Protein AF-A0A2M7GSV6-F1 (afdb_monomer)

Structure (mmCIF, N/CA/C/O backbone):
data_AF-A0A2M7GSV6-F1
#
_entry.id   AF-A0A2M7GSV6-F1
#
loop_
_atom_site.group_PDB
_atom_site.id
_atom_site.type_symbol
_atom_site.label_atom_id
_atom_site.label_alt_id
_atom_site.label_comp_id
_atom_site.label_asym_id
_atom_site.label_entity_id
_atom_site.label_seq_id
_atom_site.pdbx_PDB_ins_code
_atom_site.Cartn_x
_atom_site.Cartn_y
_atom_site.Cartn_z
_atom_site.occupancy
_atom_site.B_iso_or_equiv
_atom_site.auth_seq_id
_atom_site.auth_comp_id
_atom_site.auth_asym_id
_atom_site.auth_atom_id
_atom_site.pdbx_PDB_model_num
ATOM 1 N N . MET A 1 1 ? 11.825 11.934 -13.583 1.00 41.88 1 MET A N 1
ATOM 2 C CA . MET A 1 1 ? 12.614 11.414 -12.437 1.00 41.88 1 MET A CA 1
ATOM 3 C C . MET A 1 1 ? 11.785 11.241 -11.160 1.00 41.88 1 MET A C 1
ATOM 5 O O . MET A 1 1 ? 12.210 10.484 -10.303 1.00 41.88 1 MET A O 1
ATOM 9 N N . THR A 1 2 ? 10.620 11.885 -11.018 1.00 58.03 2 THR A N 1
ATOM 10 C CA . THR A 1 2 ? 9.694 11.732 -9.875 1.00 58.03 2 THR A CA 1
ATOM 11 C C . THR A 1 2 ? 8.857 10.446 -9.895 1.00 58.03 2 THR A C 1
ATOM 13 O O . THR A 1 2 ? 8.410 10.021 -8.835 1.00 58.03 2 THR A O 1
ATOM 16 N N . ASP A 1 3 ? 8.678 9.835 -11.071 1.00 68.56 3 ASP A N 1
ATOM 17 C CA . ASP A 1 3 ? 7.811 8.663 -11.276 1.00 68.56 3 ASP A CA 1
ATOM 18 C C . ASP A 1 3 ? 8.356 7.401 -10.601 1.00 68.56 3 ASP A C 1
ATOM 20 O O . ASP A 1 3 ? 7.710 6.863 -9.714 1.00 68.56 3 ASP A O 1
ATOM 24 N N . ILE A 1 4 ? 9.622 7.052 -10.851 1.00 79.00 4 ILE A N 1
ATOM 25 C CA . ILE A 1 4 ? 10.256 5.842 -10.295 1.00 79.00 4 ILE A CA 1
ATOM 26 C C . ILE A 1 4 ? 10.179 5.800 -8.757 1.00 79.00 4 ILE A C 1
ATOM 28 O O . ILE A 1 4 ? 9.880 4.774 -8.163 1.00 79.00 4 ILE A O 1
ATOM 32 N N . MET A 1 5 ? 10.401 6.926 -8.064 1.00 87.69 5 MET A N 1
ATOM 33 C CA . MET A 1 5 ? 10.282 6.961 -6.595 1.00 87.69 5 MET A CA 1
ATOM 34 C C . MET A 1 5 ? 8.837 6.814 -6.097 1.00 87.69 5 MET A C 1
ATOM 36 O O . MET A 1 5 ? 8.617 6.376 -4.966 1.00 87.69 5 MET A O 1
ATOM 40 N N . LEU A 1 6 ? 7.856 7.236 -6.894 1.00 91.88 6 LEU A N 1
ATOM 41 C CA . LEU A 1 6 ? 6.433 7.101 -6.594 1.00 91.88 6 LEU A CA 1
ATOM 42 C C . LEU A 1 6 ? 5.965 5.659 -6.826 1.00 91.88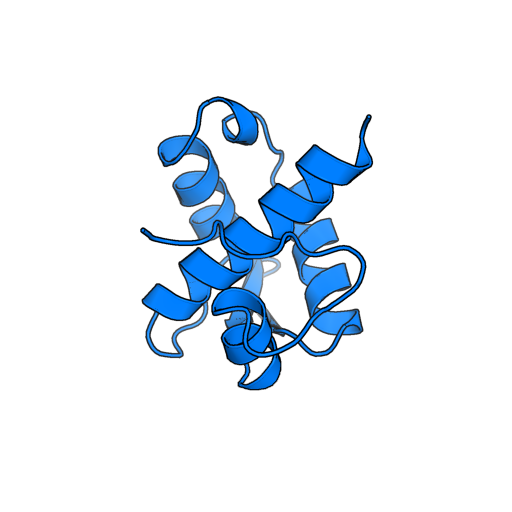 6 LEU A C 1
ATOM 44 O O . LEU A 1 6 ? 5.348 5.077 -5.932 1.00 91.88 6 LEU A O 1
ATOM 48 N N . GLU A 1 7 ? 6.303 5.092 -7.981 1.00 94.25 7 GLU A N 1
ATOM 49 C CA . GLU A 1 7 ? 6.028 3.706 -8.371 1.00 94.25 7 GLU A CA 1
ATOM 50 C C . GLU A 1 7 ? 6.634 2.722 -7.367 1.00 94.25 7 GLU A C 1
ATOM 52 O O . GLU A 1 7 ? 5.923 1.878 -6.809 1.00 94.25 7 GLU A O 1
ATOM 57 N N . ASN A 1 8 ? 7.906 2.932 -7.011 1.00 93.38 8 ASN A N 1
ATOM 58 C CA . ASN A 1 8 ? 8.601 2.147 -5.998 1.00 93.38 8 ASN A CA 1
ATOM 59 C C . ASN A 1 8 ? 7.919 2.201 -4.634 1.00 93.38 8 ASN A C 1
ATOM 61 O O . ASN A 1 8 ? 7.807 1.194 -3.930 1.00 93.38 8 ASN A O 1
ATOM 65 N N . ARG A 1 9 ? 7.454 3.387 -4.231 1.00 94.88 9 ARG A N 1
ATOM 66 C CA . ARG A 1 9 ? 6.799 3.559 -2.935 1.00 94.88 9 ARG A CA 1
ATOM 67 C C . ARG A 1 9 ? 5.464 2.831 -2.888 1.00 94.88 9 ARG A C 1
ATOM 69 O O . ARG A 1 9 ? 5.181 2.163 -1.898 1.00 94.88 9 ARG A O 1
ATOM 76 N N . ARG A 1 10 ? 4.668 2.925 -3.952 1.00 96.56 10 ARG A N 1
ATOM 77 C CA . ARG A 1 10 ? 3.393 2.206 -4.083 1.00 96.56 10 ARG A CA 1
ATOM 78 C C . ARG A 1 10 ? 3.602 0.697 -4.061 1.00 96.56 10 ARG A C 1
ATOM 80 O O . ARG A 1 10 ? 2.934 0.020 -3.284 1.00 96.56 10 ARG A O 1
ATOM 87 N N . TRP A 1 11 ? 4.580 0.189 -4.808 1.00 96.06 11 TRP A N 1
ATOM 88 C CA . TRP A 1 11 ? 4.957 -1.225 -4.753 1.00 96.06 11 TRP A CA 1
ATOM 89 C C . TRP A 1 11 ? 5.402 -1.652 -3.346 1.00 96.06 11 TRP A C 1
ATOM 91 O O . TRP A 1 11 ? 4.931 -2.659 -2.818 1.00 96.06 11 TRP A O 1
ATOM 101 N N . THR A 1 12 ? 6.224 -0.837 -2.677 1.00 94.94 12 THR A N 1
ATOM 102 C CA . THR A 1 12 ? 6.673 -1.100 -1.298 1.00 94.94 12 THR A CA 1
ATOM 103 C C . THR A 1 12 ? 5.497 -1.163 -0.315 1.00 94.94 12 THR A C 1
ATOM 105 O O . THR A 1 12 ? 5.479 -2.025 0.565 1.00 94.94 12 THR A O 1
ATOM 108 N N . ILE A 1 13 ? 4.492 -0.291 -0.466 1.00 96.31 13 ILE A N 1
ATOM 109 C CA . ILE A 1 13 ? 3.258 -0.333 0.338 1.00 96.31 13 ILE A CA 1
ATOM 110 C C . ILE A 1 13 ? 2.511 -1.652 0.105 1.00 96.31 13 ILE A C 1
ATOM 112 O O . ILE A 1 13 ? 2.125 -2.305 1.073 1.00 96.31 13 ILE A O 1
ATOM 116 N N . LEU A 1 14 ? 2.339 -2.078 -1.150 1.00 96.88 14 LEU A N 1
ATOM 117 C CA . LEU A 1 14 ? 1.655 -3.337 -1.466 1.00 96.88 14 LEU A CA 1
ATOM 118 C C . LEU A 1 14 ? 2.402 -4.553 -0.899 1.00 96.88 14 LEU A C 1
ATOM 120 O O . LEU A 1 14 ? 1.776 -5.431 -0.310 1.00 96.88 14 LEU A O 1
ATOM 124 N N . ARG A 1 15 ? 3.739 -4.577 -0.989 1.00 95.25 15 ARG A N 1
ATOM 125 C CA . ARG A 1 15 ? 4.585 -5.622 -0.382 1.00 95.25 15 ARG A CA 1
ATOM 126 C C . ARG A 1 15 ? 4.449 -5.668 1.139 1.00 95.25 15 ARG A C 1
ATOM 128 O O . ARG A 1 15 ? 4.343 -6.754 1.705 1.00 95.25 15 ARG A O 1
ATOM 135 N N . LEU A 1 16 ? 4.422 -4.508 1.797 1.00 95.06 16 LEU A N 1
ATOM 136 C CA . LEU A 1 16 ? 4.195 -4.424 3.240 1.00 95.06 16 LEU A CA 1
ATOM 137 C C . LEU A 1 16 ? 2.833 -5.019 3.621 1.00 95.06 16 LEU A C 1
ATOM 139 O O . LEU A 1 16 ? 2.759 -5.837 4.536 1.00 95.06 16 LEU A O 1
ATOM 143 N N . LEU A 1 17 ? 1.770 -4.632 2.912 1.00 96.44 17 LEU A N 1
ATOM 144 C CA . LEU A 1 17 ? 0.419 -5.129 3.176 1.00 96.44 17 LEU A CA 1
ATOM 145 C C . LEU A 1 17 ? 0.263 -6.619 2.820 1.00 96.44 17 LEU A C 1
ATOM 147 O O . LEU A 1 17 ? -0.506 -7.321 3.472 1.00 96.44 17 LEU A O 1
ATOM 151 N N . ALA A 1 18 ? 1.019 -7.137 1.847 1.00 95.19 18 ALA A N 1
ATOM 152 C CA . ALA A 1 18 ? 1.035 -8.566 1.521 1.00 95.19 18 ALA A CA 1
ATOM 153 C C . ALA A 1 18 ? 1.578 -9.400 2.690 1.00 95.19 18 ALA A C 1
ATOM 155 O O . ALA A 1 18 ? 1.026 -10.449 3.017 1.00 95.19 18 ALA A O 1
ATOM 156 N N . GLY A 1 19 ? 2.601 -8.887 3.381 1.00 92.88 19 GLY A N 1
ATOM 157 C CA . GLY A 1 19 ? 3.120 -9.485 4.612 1.00 92.88 19 GLY A CA 1
ATOM 158 C C . GLY A 1 19 ? 2.167 -9.397 5.811 1.00 92.88 19 GLY A C 1
ATOM 159 O O . GLY A 1 19 ? 2.379 -10.096 6.798 1.00 92.88 19 GLY A O 1
ATOM 160 N N . ALA A 1 20 ? 1.111 -8.577 5.740 1.00 90.25 20 ALA A N 1
ATOM 161 C CA . ALA A 1 20 ? 0.135 -8.407 6.817 1.00 90.25 20 ALA A CA 1
ATOM 162 C C . ALA A 1 20 ? -0.947 -9.503 6.850 1.00 90.25 20 ALA A C 1
ATOM 164 O O . ALA A 1 20 ? -1.805 -9.471 7.726 1.00 90.25 20 ALA A O 1
ATOM 165 N N . GLY A 1 21 ? -0.953 -10.460 5.913 1.00 85.62 21 GLY A N 1
ATOM 166 C CA . GLY A 1 21 ? -1.852 -11.623 5.969 1.00 85.62 21 GLY A CA 1
ATOM 167 C C . GLY A 1 21 ? -3.348 -11.279 5.926 1.00 85.62 21 GLY A C 1
ATOM 168 O O . GLY A 1 21 ? -4.160 -11.988 6.511 1.00 85.62 21 GLY A O 1
ATOM 169 N N . GLY A 1 22 ? -3.717 -10.176 5.268 1.00 87.19 22 GLY A N 1
ATOM 170 C CA . GLY A 1 22 ? -5.104 -9.704 5.177 1.00 87.19 22 GLY A CA 1
ATOM 171 C C . GLY A 1 22 ? -5.546 -8.772 6.310 1.00 87.19 22 GLY A C 1
ATOM 172 O O . GLY A 1 22 ? -6.701 -8.341 6.312 1.00 87.19 22 GLY A O 1
ATOM 173 N N . HIS A 1 23 ? -4.654 -8.427 7.242 1.00 91.69 23 HIS A N 1
ATOM 174 C CA . HIS A 1 23 ? -4.892 -7.356 8.207 1.00 91.69 23 HIS A CA 1
ATOM 175 C C . HIS A 1 23 ? -4.738 -5.971 7.563 1.00 91.69 23 HIS A C 1
ATOM 177 O O . HIS A 1 23 ? -3.950 -5.772 6.638 1.00 91.69 23 HIS A O 1
ATOM 183 N N . GLU A 1 24 ? -5.501 -5.008 8.072 1.00 94.00 24 GLU A N 1
ATOM 184 C CA . GLU A 1 24 ? -5.395 -3.604 7.688 1.00 94.00 24 GLU A CA 1
ATOM 185 C C . GLU A 1 24 ? -4.267 -2.908 8.455 1.00 94.00 24 GLU A C 1
ATOM 187 O O . GLU A 1 24 ? -4.096 -3.129 9.656 1.00 94.00 24 GLU A O 1
ATOM 192 N N . PHE A 1 25 ? -3.520 -2.032 7.784 1.00 97.50 25 PHE A N 1
ATOM 193 C CA . PHE A 1 25 ? -2.565 -1.137 8.439 1.00 97.50 25 PHE A CA 1
ATOM 194 C C . PHE A 1 25 ? -3.004 0.314 8.302 1.00 97.50 25 PHE A C 1
ATOM 196 O O . PHE A 1 25 ? -3.455 0.746 7.242 1.00 97.50 25 PHE A O 1
ATOM 203 N N . SER A 1 26 ? -2.805 1.090 9.368 1.00 97.38 26 SER A N 1
ATOM 204 C CA . SER A 1 26 ? -2.994 2.536 9.317 1.00 97.38 26 SER A CA 1
ATOM 205 C C . SER A 1 26 ? -1.895 3.217 8.503 1.00 97.38 26 SER A C 1
ATOM 207 O O . SER A 1 26 ? -0.749 2.755 8.444 1.00 97.38 26 SER A O 1
ATOM 209 N N . ALA A 1 27 ? -2.209 4.376 7.929 1.00 97.25 27 ALA A N 1
ATOM 210 C CA . ALA A 1 27 ? -1.261 5.185 7.175 1.00 97.25 27 ALA A CA 1
ATOM 211 C C . ALA A 1 27 ? -0.016 5.545 8.010 1.00 97.25 27 ALA A C 1
ATOM 213 O O . ALA A 1 27 ? 1.094 5.565 7.473 1.00 97.25 27 ALA A O 1
ATOM 214 N N . ARG A 1 28 ? -0.160 5.764 9.327 1.00 96.12 28 ARG A N 1
ATOM 215 C CA . ARG A 1 28 ? 0.986 5.973 10.237 1.00 96.12 28 ARG A CA 1
ATOM 216 C C . ARG A 1 28 ? 1.880 4.744 10.382 1.00 96.12 28 ARG A C 1
ATOM 218 O O . ARG A 1 28 ? 3.103 4.888 10.374 1.00 96.12 28 ARG A O 1
ATOM 225 N N . ILE A 1 29 ? 1.295 3.552 10.524 1.00 95.50 29 ILE A N 1
ATOM 226 C CA . ILE A 1 29 ? 2.060 2.297 10.598 1.00 95.50 29 ILE A CA 1
ATOM 227 C C . ILE A 1 29 ? 2.831 2.108 9.290 1.00 95.50 29 ILE A C 1
ATOM 229 O O . ILE A 1 29 ? 4.047 1.916 9.320 1.00 95.50 29 ILE A O 1
ATOM 233 N N . ILE A 1 30 ? 2.158 2.279 8.151 1.00 96.31 30 ILE A N 1
ATOM 234 C CA . ILE A 1 30 ? 2.773 2.201 6.821 1.00 96.31 30 ILE A CA 1
ATOM 235 C C . ILE A 1 30 ? 3.940 3.191 6.700 1.00 96.31 30 ILE A C 1
ATOM 237 O O . ILE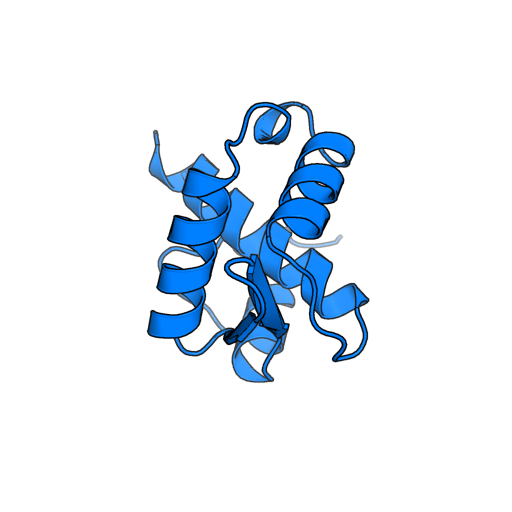 A 1 30 ? 5.048 2.781 6.361 1.00 96.31 30 ILE A O 1
ATOM 241 N N . GLN A 1 31 ? 3.741 4.466 7.055 1.00 96.12 31 GLN A N 1
ATOM 242 C CA . GLN A 1 31 ? 4.797 5.488 7.027 1.00 96.12 31 GLN A CA 1
ATOM 243 C C . GLN A 1 31 ? 6.027 5.071 7.849 1.00 96.12 31 GLN A C 1
ATOM 245 O O . GLN A 1 31 ? 7.161 5.182 7.377 1.00 96.12 31 GLN A O 1
ATOM 250 N N . LYS A 1 32 ? 5.807 4.568 9.071 1.00 94.12 32 LYS A N 1
ATOM 251 C CA . LYS A 1 32 ? 6.880 4.121 9.967 1.00 94.12 32 LYS A CA 1
ATOM 252 C C . LYS A 1 32 ? 7.656 2.942 9.374 1.00 94.12 32 LYS A C 1
ATOM 254 O O . LYS A 1 32 ? 8.885 2.957 9.413 1.00 94.12 32 LYS A O 1
ATOM 259 N N . HIS A 1 33 ? 6.964 1.948 8.818 1.00 93.06 33 HIS A N 1
ATOM 260 C CA . HIS A 1 33 ? 7.608 0.798 8.179 1.00 93.06 33 HIS A CA 1
ATOM 261 C C . HIS A 1 33 ? 8.408 1.212 6.942 1.00 93.06 33 HIS A C 1
ATOM 263 O O . HIS A 1 33 ? 9.575 0.843 6.826 1.00 93.06 33 HIS A O 1
ATOM 269 N N . LEU A 1 34 ? 7.829 2.033 6.063 1.00 91.19 34 LEU A N 1
ATOM 270 C CA . LEU A 1 34 ? 8.521 2.539 4.877 1.00 91.19 34 LEU A CA 1
ATOM 271 C C . LEU A 1 34 ? 9.807 3.287 5.247 1.00 91.19 34 LEU A C 1
ATOM 273 O O . LEU A 1 34 ? 10.852 3.051 4.640 1.00 91.19 34 LEU A O 1
ATOM 277 N N . GLY A 1 35 ? 9.753 4.139 6.273 1.00 88.94 35 GLY A N 1
ATOM 278 C CA . GLY A 1 35 ? 10.927 4.879 6.723 1.00 88.94 35 GLY A CA 1
ATOM 279 C C . GLY A 1 35 ? 12.019 4.013 7.357 1.00 88.94 35 GLY A C 1
ATOM 280 O O . GLY A 1 35 ? 13.188 4.395 7.317 1.00 88.94 35 GLY A O 1
ATOM 281 N N . ALA A 1 36 ? 11.661 2.848 7.904 1.00 88.38 36 ALA A N 1
ATOM 282 C CA . ALA A 1 36 ? 12.612 1.883 8.454 1.00 88.38 36 ALA A CA 1
ATOM 283 C C . ALA A 1 36 ? 13.255 0.989 7.378 1.00 88.38 36 ALA A C 1
ATOM 285 O O . ALA A 1 36 ? 14.403 0.581 7.539 1.00 88.38 36 ALA A O 1
ATOM 286 N N . LEU A 1 37 ? 12.536 0.693 6.289 1.00 81.62 37 LEU A N 1
ATOM 287 C CA . LEU A 1 37 ? 13.001 -0.207 5.227 1.00 81.62 37 LEU A CA 1
ATOM 288 C C . LEU A 1 37 ? 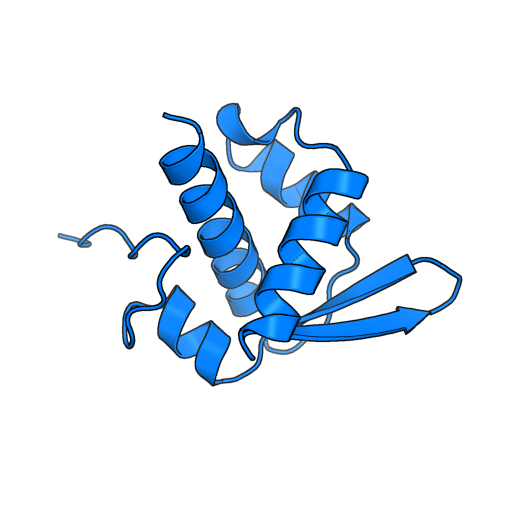14.104 0.411 4.360 1.00 81.62 37 LEU A C 1
ATOM 290 O O . LEU A 1 37 ? 15.054 -0.275 3.990 1.00 81.62 37 LEU A O 1
ATOM 294 N N . ASN A 1 38 ? 13.988 1.694 4.005 1.00 72.06 38 ASN A N 1
ATOM 295 C CA . ASN A 1 38 ? 14.956 2.345 3.125 1.00 72.06 38 ASN A CA 1
ATOM 296 C C . ASN A 1 38 ? 15.063 3.849 3.416 1.00 72.06 38 ASN A C 1
ATOM 298 O O . ASN A 1 38 ? 14.057 4.547 3.5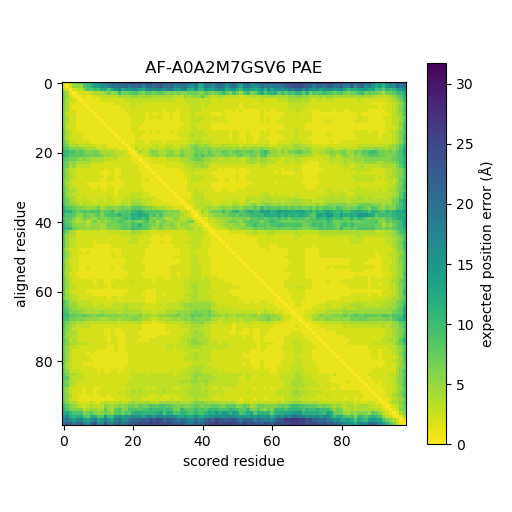57 1.00 72.06 38 ASN A O 1
ATOM 302 N N . ARG A 1 39 ? 16.295 4.381 3.402 1.00 76.06 39 ARG A N 1
ATOM 303 C CA . ARG A 1 39 ? 16.570 5.826 3.496 1.00 76.06 39 ARG A CA 1
ATOM 304 C C . ARG A 1 39 ? 15.829 6.644 2.435 1.00 76.06 39 ARG A C 1
ATOM 306 O O . ARG A 1 39 ? 15.498 7.795 2.709 1.00 76.06 39 ARG A O 1
ATOM 313 N N . ALA A 1 40 ? 15.548 6.063 1.267 1.00 76.38 40 ALA A N 1
ATOM 314 C CA . ALA A 1 40 ? 14.770 6.708 0.209 1.00 76.38 40 ALA A CA 1
ATOM 315 C C . ALA A 1 40 ? 13.347 7.095 0.662 1.00 76.38 40 ALA A C 1
ATOM 317 O O . ALA A 1 40 ? 12.854 8.154 0.282 1.00 76.38 40 ALA A O 1
ATOM 318 N N . HIS A 1 41 ? 12.723 6.292 1.534 1.00 81.88 41 HIS A N 1
ATOM 319 C CA . HIS A 1 41 ? 11.361 6.526 2.031 1.00 81.88 41 HIS A CA 1
ATOM 320 C C . HIS A 1 41 ? 11.318 7.147 3.439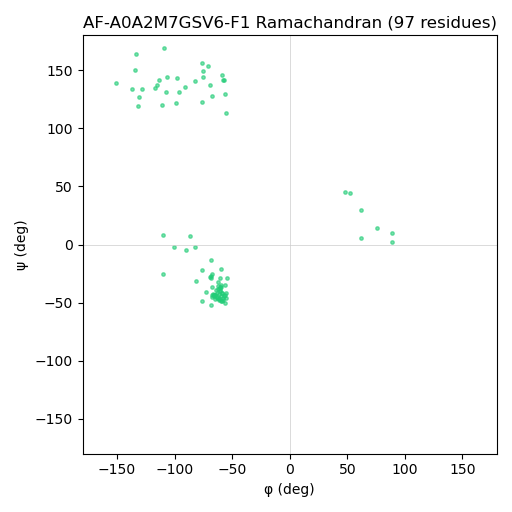 1.00 81.88 41 HIS A C 1
ATOM 322 O O . HIS A 1 41 ? 10.247 7.500 3.927 1.00 81.88 41 HIS A O 1
ATOM 328 N N . ALA A 1 42 ? 12.475 7.365 4.078 1.00 79.44 42 ALA A N 1
ATOM 329 C CA . ALA A 1 42 ? 12.589 7.888 5.447 1.00 79.44 42 ALA A CA 1
ATOM 330 C C . ALA A 1 42 ? 11.959 9.273 5.673 1.00 79.44 42 ALA A C 1
ATOM 332 O O . ALA A 1 42 ? 11.661 9.634 6.809 1.00 79.44 42 ALA A O 1
ATOM 333 N N . LYS A 1 43 ? 11.766 10.061 4.609 1.00 86.56 43 LYS A N 1
ATOM 334 C CA . LYS A 1 43 ? 11.212 11.425 4.678 1.00 86.56 43 LYS A CA 1
ATOM 335 C C . LYS A 1 43 ? 9.803 11.551 4.096 1.00 86.56 43 LYS A C 1
ATOM 337 O O . LYS A 1 43 ? 9.316 12.669 3.934 1.00 86.56 43 LYS A O 1
ATOM 342 N N . VAL A 1 44 ? 9.148 10.443 3.751 1.00 91.31 44 VAL A N 1
ATOM 343 C CA . VAL A 1 44 ? 7.796 10.489 3.181 1.00 91.31 44 VAL A CA 1
ATOM 344 C C . VAL A 1 44 ? 6.817 10.974 4.250 1.00 91.31 44 VAL A C 1
ATOM 346 O O . VAL A 1 44 ? 6.784 10.442 5.359 1.00 91.31 44 VAL A O 1
ATOM 349 N N . SER A 1 45 ? 6.022 11.998 3.934 1.00 94.88 45 SER A N 1
ATOM 350 C CA . SER A 1 45 ? 5.021 12.541 4.856 1.00 94.88 45 SER A CA 1
ATOM 351 C C . SER A 1 45 ? 3.783 11.645 4.944 1.00 94.88 45 SER A C 1
ATOM 353 O O . SER A 1 45 ? 3.454 10.912 4.011 1.00 94.88 45 SER A O 1
ATOM 355 N N . LEU A 1 46 ? 3.044 11.745 6.051 1.00 95.69 46 LEU A N 1
ATOM 356 C CA . LEU A 1 46 ? 1.796 11.002 6.235 1.00 95.69 46 LEU A CA 1
ATOM 357 C C . LEU A 1 46 ? 0.756 11.369 5.166 1.00 95.69 46 LEU A C 1
ATOM 359 O O . LEU A 1 46 ? 0.028 10.509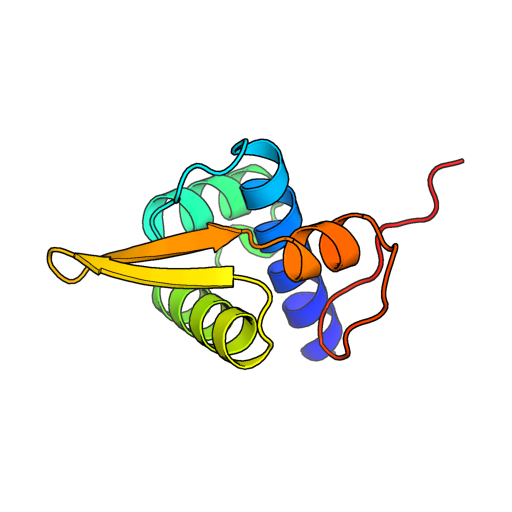 4.680 1.00 95.69 46 LEU A O 1
ATOM 363 N N . GLU A 1 47 ? 0.709 12.637 4.755 1.00 96.06 47 GLU A N 1
ATOM 364 C CA . GLU A 1 47 ? -0.147 13.080 3.653 1.00 96.06 47 GLU A CA 1
ATOM 365 C C . GLU A 1 47 ? 0.223 12.422 2.326 1.00 96.06 47 GLU A C 1
ATOM 367 O O . GLU A 1 47 ? -0.670 12.063 1.560 1.00 96.06 47 GLU A O 1
ATOM 372 N N . GLN A 1 48 ? 1.517 12.225 2.057 1.00 95.69 48 GLN A N 1
ATOM 373 C CA . GLN A 1 48 ? 1.944 11.523 0.853 1.00 95.69 48 GLN A CA 1
ATOM 374 C C . GLN A 1 48 ? 1.518 10.053 0.895 1.00 95.69 48 GLN A C 1
ATOM 376 O O . GLN A 1 48 ? 0.958 9.575 -0.086 1.00 95.69 48 GLN A O 1
ATOM 381 N N . ILE A 1 49 ? 1.659 9.377 2.043 1.00 96.81 49 ILE A N 1
ATOM 382 C CA . ILE A 1 49 ? 1.140 8.011 2.220 1.00 96.81 49 ILE A CA 1
ATOM 383 C C . ILE A 1 49 ? -0.369 7.966 1.973 1.00 96.81 49 ILE A C 1
ATOM 385 O O . ILE A 1 49 ? -0.842 7.130 1.214 1.00 96.81 49 ILE A O 1
ATOM 389 N N . ARG A 1 50 ? -1.137 8.904 2.536 1.00 97.56 50 ARG A N 1
ATOM 390 C CA . ARG A 1 50 ? -2.589 8.983 2.307 1.00 97.56 50 ARG A CA 1
ATOM 391 C C . ARG A 1 50 ? -2.933 9.197 0.829 1.00 97.56 50 ARG A C 1
ATOM 393 O O . ARG A 1 50 ? -3.904 8.615 0.354 1.00 97.56 50 ARG A O 1
ATOM 400 N N . LYS A 1 51 ? -2.167 10.015 0.099 1.00 97.19 51 LYS A N 1
ATOM 401 C CA . LYS A 1 51 ? -2.338 10.200 -1.355 1.00 97.19 51 LYS A CA 1
ATOM 402 C C . LYS A 1 51 ? -2.047 8.913 -2.122 1.00 97.19 51 LYS A C 1
ATOM 404 O O . LYS A 1 51 ? -2.816 8.560 -3.011 1.00 97.19 51 LYS A O 1
ATOM 409 N N . ASP A 1 52 ? -0.979 8.209 -1.759 1.00 97.56 52 ASP A N 1
ATOM 410 C CA . ASP A 1 52 ? -0.612 6.949 -2.401 1.00 97.56 52 ASP A CA 1
ATOM 411 C C . ASP A 1 52 ? -1.675 5.874 -2.147 1.00 97.56 52 ASP A C 1
ATOM 413 O O . ASP A 1 52 ? -2.095 5.213 -3.091 1.00 97.56 52 ASP A O 1
ATOM 417 N N . LEU A 1 53 ? -2.187 5.762 -0.915 1.00 98.12 53 LEU A N 1
ATOM 418 C CA . LEU A 1 53 ? -3.274 4.840 -0.576 1.00 98.12 53 LEU A CA 1
ATOM 419 C C . LEU A 1 53 ? -4.534 5.124 -1.394 1.00 98.12 53 LEU A C 1
ATOM 421 O O . LEU A 1 53 ? -5.072 4.204 -1.997 1.00 98.12 53 LEU A O 1
ATOM 425 N N . ARG A 1 54 ? -4.983 6.385 -1.476 1.00 98.12 54 ARG A N 1
ATOM 426 C CA . ARG A 1 54 ? -6.165 6.743 -2.288 1.00 98.12 54 ARG A CA 1
ATOM 427 C C . ARG A 1 54 ? -5.978 6.394 -3.760 1.00 98.12 54 ARG A C 1
ATOM 429 O O . ARG A 1 54 ? -6.927 5.989 -4.423 1.00 98.12 54 ARG A O 1
ATOM 436 N N . TRP A 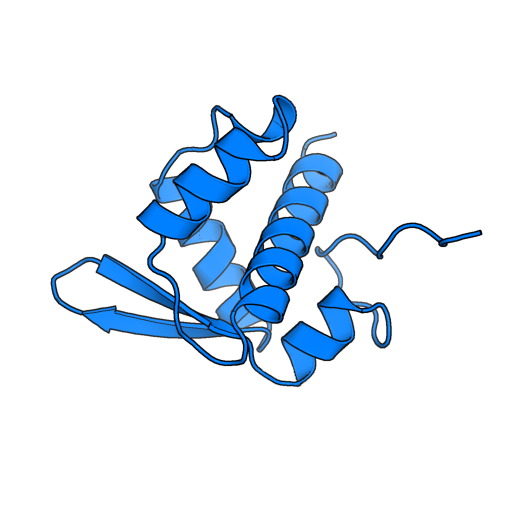1 55 ? -4.762 6.560 -4.277 1.00 97.94 55 TRP A N 1
ATOM 437 C CA . TRP A 1 55 ? -4.458 6.166 -5.645 1.00 97.94 55 TRP A CA 1
ATOM 438 C C . TRP A 1 55 ? -4.511 4.641 -5.806 1.00 97.94 55 TRP A C 1
ATOM 440 O O . TRP A 1 55 ? -5.144 4.166 -6.741 1.00 97.94 55 TRP A O 1
ATOM 450 N N . LEU A 1 56 ? -3.929 3.874 -4.877 1.00 98.31 56 LEU A N 1
ATOM 451 C CA . LEU A 1 56 ? -3.982 2.405 -4.885 1.00 98.31 56 LEU A CA 1
ATOM 452 C C . LEU A 1 56 ? -5.422 1.872 -4.789 1.00 98.31 56 LEU A C 1
ATOM 454 O O . LEU A 1 56 ? -5.758 0.893 -5.451 1.00 98.31 56 LEU A O 1
ATOM 458 N N . ASP A 1 57 ? -6.270 2.532 -4.004 1.00 98.50 57 ASP A N 1
ATOM 459 C CA . ASP A 1 57 ? -7.704 2.242 -3.885 1.00 98.50 57 ASP A CA 1
ATOM 460 C C . ASP A 1 57 ? -8.448 2.537 -5.197 1.00 98.50 57 ASP A C 1
ATOM 462 O O . ASP A 1 57 ? -9.161 1.684 -5.719 1.00 98.50 57 ASP A O 1
ATOM 466 N N . SER A 1 58 ? -8.157 3.682 -5.829 1.00 98.00 58 SER A N 1
ATOM 467 C CA . SER A 1 58 ? -8.680 4.029 -7.164 1.00 98.00 58 SER A CA 1
ATOM 468 C C . SER A 1 58 ? -8.247 3.031 -8.243 1.00 98.00 58 SER A C 1
ATOM 470 O O . SER A 1 58 ? -8.946 2.838 -9.236 1.00 98.00 58 SER A O 1
ATOM 472 N N . GLN A 1 59 ? -7.089 2.394 -8.054 1.00 97.88 59 GLN A N 1
ATOM 473 C CA . GLN A 1 59 ? -6.596 1.312 -8.897 1.00 97.88 59 GLN A CA 1
ATOM 474 C C . GLN A 1 59 ? -7.106 -0.067 -8.468 1.00 97.88 59 GLN A C 1
ATOM 476 O O . GLN A 1 59 ? -6.639 -1.044 -9.035 1.00 97.88 59 GLN A O 1
ATOM 481 N N . LEU A 1 60 ? -8.031 -0.201 -7.514 1.00 97.81 60 LEU A N 1
ATOM 482 C CA . LEU A 1 60 ? -8.533 -1.491 -7.020 1.00 97.81 60 LEU A CA 1
ATOM 483 C C . LEU A 1 60 ? -7.400 -2.446 -6.590 1.00 97.81 60 LEU A C 1
ATOM 485 O O . LEU A 1 60 ? -7.399 -3.624 -6.956 1.00 97.81 60 LEU A O 1
ATOM 489 N N . LEU A 1 61 ? -6.402 -1.932 -5.867 1.00 98.12 61 LEU A N 1
ATOM 490 C CA . LEU A 1 61 ? -5.285 -2.721 -5.320 1.00 98.12 61 LEU A CA 1
ATOM 491 C C . LEU A 1 61 ? -5.352 -2.852 -3.797 1.00 98.12 61 LEU A C 1
ATOM 493 O O . LEU A 1 61 ? -4.857 -3.824 -3.226 1.00 98.12 61 LEU A O 1
ATOM 497 N N . VAL A 1 62 ? -5.993 -1.895 -3.139 1.00 98.38 62 VAL A N 1
ATOM 498 C CA . VAL A 1 62 ? -6.297 -1.924 -1.709 1.00 98.38 62 VAL A CA 1
ATOM 499 C C . VAL A 1 62 ? -7.748 -1.510 -1.506 1.00 98.38 62 VAL A C 1
ATOM 501 O O . VAL A 1 62 ? -8.350 -0.926 -2.401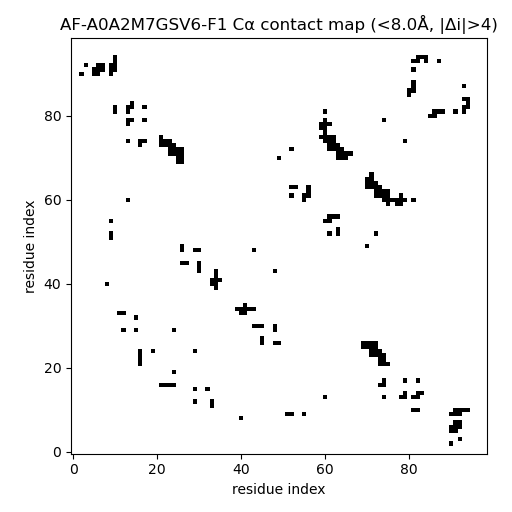 1.00 98.38 62 VAL A O 1
ATOM 504 N N . GLU A 1 63 ? -8.278 -1.800 -0.329 1.00 98.00 63 GLU A N 1
ATOM 505 C CA . GLU A 1 63 ? -9.515 -1.218 0.183 1.00 98.00 63 GLU A CA 1
ATOM 506 C C . GLU A 1 63 ? -9.157 -0.237 1.303 1.00 98.00 63 GLU A C 1
ATOM 508 O O . GLU A 1 63 ? -8.368 -0.578 2.196 1.00 98.00 63 GLU A O 1
ATOM 513 N N . ILE A 1 64 ? -9.710 0.978 1.248 1.00 97.69 64 ILE A N 1
ATOM 514 C CA . ILE A 1 64 ? -9.556 1.974 2.313 1.00 97.69 64 ILE A CA 1
ATOM 515 C C . ILE A 1 64 ? -10.743 1.958 3.271 1.00 97.69 64 ILE A C 1
ATOM 517 O O . ILE A 1 64 ? -11.893 2.116 2.867 1.00 97.69 64 ILE A O 1
ATOM 521 N N . VAL A 1 65 ? -10.431 1.920 4.566 1.00 95.81 65 VAL A N 1
ATOM 522 C CA . VAL A 1 65 ? -11.380 2.191 5.649 1.00 95.81 65 VAL A CA 1
ATOM 523 C C . VAL A 1 65 ? -10.927 3.444 6.392 1.00 95.81 65 VAL A C 1
ATOM 525 O O . VAL A 1 65 ? -9.738 3.640 6.643 1.00 95.81 65 VAL A O 1
ATOM 528 N N . ILE A 1 66 ? -11.868 4.327 6.728 1.00 95.19 66 ILE A N 1
ATOM 529 C CA . ILE A 1 66 ? -11.595 5.514 7.544 1.00 95.19 66 ILE A CA 1
ATOM 530 C C . ILE A 1 66 ? -12.275 5.321 8.895 1.00 95.19 66 ILE A C 1
ATOM 532 O O . ILE A 1 66 ? -13.497 5.187 8.953 1.00 95.19 66 ILE A O 1
ATOM 536 N N . ALA A 1 67 ? -11.485 5.336 9.965 1.00 94.19 67 ALA A N 1
ATOM 537 C CA . ALA A 1 67 ? -11.960 5.257 11.342 1.00 94.19 67 ALA A CA 1
ATOM 538 C C . ALA A 1 67 ? -11.183 6.264 12.197 1.00 94.19 67 ALA A C 1
ATOM 540 O O . ALA A 1 67 ? -9.965 6.370 12.060 1.00 94.19 67 ALA A O 1
ATOM 541 N N . ASP A 1 68 ? -11.891 7.036 13.028 1.00 92.50 68 ASP A N 1
ATOM 542 C CA . ASP A 1 68 ? -11.305 8.062 13.909 1.00 92.50 68 ASP A CA 1
ATOM 543 C C . ASP A 1 68 ? -10.304 8.993 13.190 1.00 92.50 68 ASP A C 1
ATOM 545 O O . ASP A 1 68 ? -9.200 9.248 13.666 1.00 92.50 68 ASP A O 1
ATOM 549 N N . GLU A 1 69 ? -10.676 9.463 11.991 1.00 89.31 69 GLU A N 1
ATOM 550 C CA . GLU A 1 69 ? -9.858 10.341 11.127 1.00 89.31 69 GLU A CA 1
ATOM 551 C C . GLU A 1 69 ? -8.521 9.730 10.642 1.00 89.31 69 GLU A C 1
ATOM 553 O O . GLU A 1 69 ? -7.721 10.392 9.963 1.00 89.31 69 GLU A O 1
ATOM 558 N N . GLU A 1 70 ? -8.277 8.453 10.934 1.00 94.12 70 GLU A N 1
ATOM 559 C CA . GLU A 1 70 ? -7.135 7.683 10.458 1.00 94.12 70 GLU A CA 1
ATOM 560 C C . GLU A 1 70 ? -7.538 6.837 9.240 1.00 94.12 70 GLU A C 1
ATOM 562 O O . GLU A 1 70 ? -8.661 6.350 9.114 1.00 94.12 70 GLU A O 1
ATOM 567 N N . VAL A 1 71 ? -6.604 6.707 8.296 1.00 97.38 71 VAL A N 1
ATOM 568 C CA . VAL A 1 71 ? -6.802 5.949 7.057 1.00 97.38 71 VAL A CA 1
ATOM 569 C C . VAL A 1 71 ? -6.165 4.587 7.244 1.00 97.38 71 VAL A C 1
ATOM 571 O O . VAL A 1 71 ? -4.958 4.508 7.479 1.00 97.38 71 VAL A O 1
ATOM 574 N N . PHE A 1 72 ? -6.960 3.541 7.095 1.00 97.81 72 PHE A N 1
ATOM 575 C CA . PHE A 1 72 ? -6.526 2.156 7.089 1.00 97.81 72 PHE A CA 1
ATOM 576 C C . PHE A 1 72 ? -6.581 1.623 5.667 1.00 97.81 72 PHE A C 1
ATOM 578 O O . PHE A 1 72 ? -7.457 1.999 4.888 1.00 97.81 72 PHE A O 1
ATOM 585 N N . ALA A 1 73 ? -5.623 0.773 5.320 1.00 98.12 73 ALA A N 1
ATOM 586 C CA . ALA A 1 73 ? -5.580 0.111 4.031 1.00 98.12 73 ALA A CA 1
ATOM 587 C C . ALA A 1 73 ? -5.420 -1.390 4.222 1.00 98.12 73 ALA A C 1
ATOM 589 O O . ALA A 1 73 ? -4.559 -1.844 4.983 1.00 98.12 73 ALA A O 1
ATOM 590 N N . LYS A 1 74 ? -6.230 -2.145 3.489 1.00 97.62 74 LYS A N 1
ATOM 591 C CA . LYS A 1 74 ? -6.170 -3.600 3.419 1.00 97.62 74 LYS A CA 1
ATOM 592 C C . LYS A 1 74 ? -5.847 -4.022 1.995 1.00 97.62 74 LYS A C 1
ATOM 594 O O . LYS A 1 74 ? -6.429 -3.506 1.045 1.00 97.62 74 LYS A O 1
ATOM 599 N N . LEU A 1 75 ? -4.919 -4.963 1.840 1.00 97.81 75 LEU A N 1
ATOM 600 C CA . LEU A 1 75 ? -4.610 -5.519 0.527 1.00 97.81 75 LEU A CA 1
ATOM 601 C C . LEU A 1 75 ? -5.781 -6.362 0.018 1.00 97.81 75 LEU A C 1
ATOM 603 O O . LEU A 1 75 ? -6.332 -7.173 0.765 1.00 97.81 75 LEU A O 1
ATOM 607 N N . ILE A 1 76 ? -6.104 -6.217 -1.264 1.00 96.94 76 ILE A N 1
ATOM 608 C CA . ILE A 1 76 ? -7.029 -7.116 -1.961 1.00 96.94 76 ILE A CA 1
ATOM 609 C C . ILE A 1 76 ? -6.275 -7.986 -2.966 1.00 96.94 76 ILE A C 1
ATOM 611 O O . ILE A 1 76 ? -5.111 -7.729 -3.272 1.00 96.94 76 ILE A O 1
ATOM 615 N N . GLN A 1 77 ? -6.940 -9.007 -3.513 1.00 97.12 77 GLN A N 1
ATOM 616 C CA . GLN A 1 77 ? -6.274 -10.019 -4.338 1.00 97.12 77 GLN A CA 1
ATOM 617 C C . GLN A 1 77 ? -5.512 -9.429 -5.530 1.00 97.12 77 GLN A C 1
ATOM 619 O O . GLN A 1 77 ? -4.353 -9.762 -5.743 1.00 97.12 77 GLN A O 1
ATOM 624 N N . ARG A 1 78 ? -6.107 -8.466 -6.243 1.00 97.19 78 ARG A N 1
ATOM 625 C CA . ARG A 1 78 ? -5.433 -7.791 -7.359 1.00 97.19 78 ARG A CA 1
ATOM 626 C C . ARG A 1 78 ? -4.177 -7.027 -6.915 1.00 97.19 78 ARG A C 1
ATOM 628 O O . ARG A 1 78 ? -3.188 -6.992 -7.640 1.00 97.19 78 ARG A O 1
ATOM 635 N N . GLY A 1 79 ? -4.198 -6.429 -5.724 1.00 97.12 79 GLY A N 1
ATOM 636 C CA . GLY A 1 79 ? -3.022 -5.782 -5.143 1.00 97.12 79 GLY A CA 1
ATOM 637 C C . GLY A 1 79 ? -1.924 -6.772 -4.777 1.00 97.12 79 GLY A C 1
ATOM 638 O O . GLY A 1 79 ? -0.751 -6.467 -4.973 1.00 97.12 79 GLY A O 1
ATOM 639 N N . LEU A 1 80 ? -2.294 -7.962 -4.294 1.00 96.81 80 LEU A N 1
ATOM 640 C CA . LEU A 1 80 ? -1.350 -9.054 -4.055 1.00 96.81 80 LEU A CA 1
ATOM 641 C C . LEU A 1 80 ? -0.702 -9.518 -5.359 1.00 96.81 80 LEU A C 1
ATOM 643 O O . LEU A 1 80 ? 0.520 -9.619 -5.422 1.00 96.81 80 LEU A O 1
ATOM 647 N N . ASP A 1 81 ? -1.498 -9.718 -6.406 1.00 96.62 81 ASP A N 1
ATOM 648 C CA . ASP A 1 81 ? -0.991 -10.092 -7.725 1.00 96.62 81 ASP A CA 1
ATOM 649 C C . ASP A 1 81 ? -0.017 -9.046 -8.280 1.00 96.62 81 ASP A C 1
ATOM 651 O O . ASP A 1 81 ? 1.039 -9.405 -8.799 1.00 96.62 81 ASP A O 1
ATOM 655 N N . ALA A 1 82 ? -0.315 -7.754 -8.114 1.00 96.31 82 ALA A N 1
ATOM 656 C CA . ALA A 1 82 ? 0.600 -6.681 -8.500 1.00 96.31 82 ALA A CA 1
ATOM 657 C C . ALA A 1 82 ? 1.887 -6.692 -7.652 1.00 96.31 82 ALA A C 1
ATOM 659 O O . ALA A 1 82 ? 2.986 -6.585 -8.190 1.00 96.31 82 ALA A O 1
ATOM 660 N N . ALA A 1 83 ? 1.778 -6.883 -6.332 1.00 95.12 83 ALA A N 1
ATOM 661 C CA . ALA A 1 83 ? 2.930 -6.939 -5.427 1.00 95.12 83 ALA A CA 1
ATOM 662 C C . ALA A 1 83 ? 3.886 -8.102 -5.739 1.00 95.12 83 ALA A C 1
ATOM 664 O O . ALA A 1 83 ? 5.091 -7.986 -5.499 1.00 95.12 83 ALA A O 1
ATOM 665 N N . MET A 1 84 ? 3.342 -9.221 -6.226 1.00 94.50 84 MET A N 1
ATOM 666 C CA . MET A 1 84 ? 4.092 -10.422 -6.607 1.00 94.50 84 MET A CA 1
ATOM 667 C C . MET A 1 84 ? 4.537 -10.416 -8.075 1.00 94.50 84 MET A C 1
ATOM 669 O O . MET A 1 84 ? 5.252 -11.320 -8.487 1.00 94.50 84 MET A O 1
ATOM 673 N N . GLY A 1 85 ? 4.143 -9.411 -8.865 1.00 93.88 85 GLY A N 1
ATOM 674 C CA . GLY A 1 85 ? 4.485 -9.333 -10.289 1.00 93.88 85 GLY A CA 1
ATOM 675 C C . GLY A 1 85 ? 3.675 -10.268 -11.190 1.00 93.88 85 GLY A C 1
ATOM 676 O O . GLY A 1 85 ? 4.023 -10.442 -12.355 1.00 93.88 85 GLY A O 1
ATOM 677 N N . ASN A 1 86 ? 2.574 -10.841 -10.692 1.00 95.25 86 ASN A N 1
ATOM 678 C CA . ASN A 1 86 ? 1.653 -11.659 -11.489 1.00 95.25 86 ASN A CA 1
ATOM 679 C C . ASN A 1 86 ? 0.897 -10.818 -12.529 1.00 95.25 86 ASN A C 1
ATOM 681 O O . ASN A 1 86 ? 0.466 -11.333 -13.561 1.00 95.25 86 ASN A O 1
ATOM 685 N N . ILE A 1 87 ? 0.710 -9.525 -12.248 1.00 95.81 87 ILE A N 1
ATOM 686 C CA . ILE A 1 87 ? 0.093 -8.558 -13.157 1.00 95.81 87 ILE A CA 1
ATOM 687 C C . ILE A 1 87 ? 0.906 -7.266 -13.188 1.00 95.81 87 ILE A C 1
ATOM 689 O O . ILE A 1 87 ? 1.499 -6.869 -12.186 1.00 95.81 87 ILE A O 1
ATOM 693 N N . LYS A 1 88 ? 0.869 -6.571 -14.327 1.00 94.69 88 LYS A N 1
ATOM 694 C CA . LYS A 1 88 ? 1.426 -5.222 -14.465 1.00 94.69 88 LYS A CA 1
ATOM 695 C C . LYS A 1 88 ? 0.356 -4.182 -14.151 1.00 94.69 88 LYS A C 1
ATOM 697 O O . LYS A 1 88 ? -0.776 -4.293 -14.630 1.00 94.69 88 LYS A O 1
ATOM 702 N N . VAL A 1 89 ? 0.716 -3.165 -13.374 1.00 95.69 89 VAL A N 1
ATOM 703 C CA . VAL A 1 89 ? -0.142 -2.006 -13.109 1.00 95.69 89 VAL A CA 1
ATOM 704 C C . VAL A 1 89 ? 0.680 -0.745 -13.321 1.00 95.69 89 VAL A C 1
ATOM 706 O O . VAL A 1 89 ? 1.675 -0.540 -12.638 1.00 95.69 89 VAL A O 1
ATOM 709 N N . GLU A 1 90 ? 0.264 0.095 -14.269 1.00 94.44 90 GLU A N 1
ATOM 710 C CA . GLU A 1 90 ? 0.920 1.380 -14.526 1.00 94.44 90 GLU A CA 1
ATOM 711 C C . GLU A 1 90 ? 0.951 2.221 -13.246 1.00 94.44 90 GLU A C 1
ATOM 713 O O . GLU A 1 90 ? -0.078 2.386 -12.589 1.00 94.44 90 GLU A O 1
ATOM 718 N N . GLY A 1 91 ? 2.120 2.749 -12.881 1.00 94.12 91 GLY A N 1
ATOM 719 C CA . GLY A 1 91 ? 2.283 3.524 -11.655 1.00 94.12 91 GLY A CA 1
ATOM 720 C C . GLY A 1 91 ? 2.638 2.693 -10.414 1.00 94.12 91 GLY A C 1
ATOM 721 O O . GLY A 1 91 ? 2.588 3.242 -9.305 1.00 94.12 91 GLY A O 1
ATOM 722 N N . VAL A 1 92 ? 2.966 1.406 -10.577 1.00 95.19 92 VAL A N 1
ATOM 723 C CA . VAL A 1 92 ? 3.483 0.488 -9.549 1.00 95.19 92 VAL A CA 1
ATOM 724 C C . VAL A 1 92 ? 4.719 -0.216 -10.111 1.00 95.19 92 VAL A C 1
ATOM 726 O O . VAL A 1 92 ? 4.639 -0.822 -11.176 1.00 95.19 92 VAL A O 1
ATOM 729 N N . ASP A 1 93 ? 5.836 -0.168 -9.380 1.00 92.88 93 ASP A N 1
ATOM 730 C CA . ASP A 1 93 ? 7.059 -0.880 -9.776 1.00 92.88 93 ASP A CA 1
ATOM 731 C C . ASP A 1 93 ? 6.808 -2.393 -9.899 1.00 92.88 93 ASP A C 1
ATOM 733 O O . ASP A 1 93 ? 6.054 -2.985 -9.122 1.00 92.88 93 ASP A O 1
ATOM 737 N N . GLU A 1 94 ? 7.499 -3.031 -10.843 1.00 86.81 94 GLU A N 1
ATOM 738 C CA . GLU A 1 94 ? 7.582 -4.490 -10.909 1.00 86.81 94 GLU A CA 1
ATOM 739 C C . GLU A 1 94 ? 8.543 -5.004 -9.828 1.00 86.81 94 GLU A C 1
ATOM 741 O O . GLU A 1 94 ? 9.554 -4.349 -9.539 1.00 86.81 94 GLU A O 1
ATOM 746 N N . PRO A 1 95 ? 8.265 -6.170 -9.210 1.00 82.19 95 PRO A N 1
ATOM 747 C CA . PRO A 1 95 ? 9.241 -6.778 -8.322 1.00 82.19 95 PRO A CA 1
ATOM 748 C C . PRO A 1 95 ? 10.546 -7.020 -9.095 1.00 82.19 95 PRO A C 1
ATOM 750 O O . PRO A 1 95 ? 10.500 -7.385 -10.274 1.00 82.19 95 PRO A O 1
ATOM 753 N N . PRO A 1 96 ? 11.714 -6.818 -8.459 1.00 77.12 96 PRO A N 1
ATOM 754 C CA . PRO A 1 96 ? 12.973 -7.172 -9.094 1.00 77.12 96 PRO A CA 1
ATOM 755 C C . PRO A 1 96 ? 12.937 -8.658 -9.463 1.00 77.12 96 PRO A C 1
ATOM 757 O O . PRO A 1 96 ? 12.400 -9.464 -8.703 1.00 77.12 96 PRO A O 1
ATOM 760 N N . LEU A 1 97 ? 13.500 -9.010 -10.621 1.00 65.06 97 LEU A N 1
ATOM 761 C CA . LEU A 1 97 ? 13.771 -10.407 -10.953 1.00 65.06 97 LEU A CA 1
ATOM 762 C C . LEU A 1 97 ? 14.635 -10.977 -9.819 1.00 65.06 97 LEU A C 1
ATOM 764 O O . LEU A 1 97 ? 15.746 -10.498 -9.599 1.00 65.06 97 LEU A O 1
ATOM 768 N N . GLU A 1 98 ? 14.096 -11.921 -9.052 1.00 54.94 98 GLU A N 1
ATOM 769 C CA . GLU A 1 98 ? 14.900 -12.716 -8.127 1.00 54.94 98 GLU A CA 1
ATOM 770 C C . GLU A 1 98 ? 15.671 -13.748 -8.974 1.00 54.94 98 GLU A C 1
ATOM 772 O O . GLU A 1 98 ? 15.050 -14.477 -9.751 1.00 54.94 98 GLU A O 1
ATOM 777 N N . ASP A 1 99 ? 17.008 -13.744 -8.882 1.00 40.50 99 ASP A N 1
ATOM 778 C CA . ASP A 1 99 ? 17.900 -14.811 -9.383 1.00 40.50 99 ASP A CA 1
ATOM 779 C C . ASP A 1 99 ? 17.793 -16.077 -8.513 1.00 40.50 99 ASP A C 1
ATOM 781 O O . ASP A 1 99 ? 17.749 -15.941 -7.264 1.00 40.50 99 ASP A O 1
#

Mean predicted aligned error: 3.94 Å

Solvent-accessible surface area (backbone atoms only — not comparable to full-atom values): 5523 Å² total; per-residue (Å²): 129,71,57,66,64,48,13,44,48,47,28,50,51,38,45,54,31,56,74,45,78,68,43,65,44,39,39,66,56,50,41,55,51,44,31,70,73,36,80,90,40,50,77,61,49,64,67,54,46,50,52,51,49,54,49,37,34,76,65,61,24,31,48,77,48,79,56,96,94,40,49,28,42,24,52,37,72,61,19,44,33,32,42,72,48,77,42,90,50,93,75,41,42,71,57,76,83,80,131

Sequence (99 aa):
MTDIMLENRRWTILRLLAGAGGHEFSARIIQKHLGALNRAHAKVSLEQIRKDLRWLDSQLLV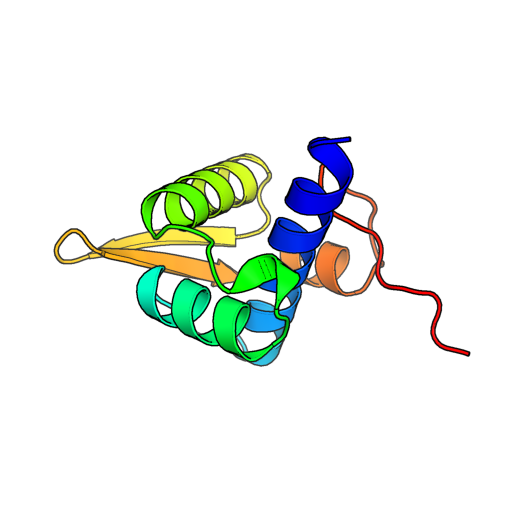EIVIADEEVFAKLIQRGLDAAMGNIKVEGVDEPPLED

Radius of gyration: 12.43 Å; Cα contacts (8 Å, |Δi|>4): 138; chains: 1; bounding box: 30×28×28 Å

Foldseek 3Di:
DVLVLQQALLLLLLLVLLVVVFDKDWLVRSLVVQLVVDVSSVPPDSVNSVVSQVVCVVVVQWDWDADPNIIITTGDPVVNCQSQQVDDDPSHDHDPPDD

Nearest PDB structures (foldseek):
  6lg2-assembly1_B  TM=6.841E-01  e=1.084E-02  Corynebacterium glutamicum ATCC 13032
  4zzd-assembly1_A-2  TM=8.098E-01  e=6.218E-02  Lactococcus cremoris subsp. cremoris MG1363
  5tgm-assembly1_C0  TM=7.148E-01  e=1.069E-01  Saccharomyces cerevisiae
  5dgv-assembly2_C0  TM=7.200E-01  e=1.206E-01  Saccharomyces cerevisiae S288C
  6i8n-assembly1_A  TM=6.623E-01  e=3.358E-01  Lactococcus cremoris subsp. cremoris MG1363

Secondary structure (DSSP, 8-state):
-HHHHHHHHHHHHHHHHHTTTT--EEHHHHHHHHHHH-TTTTT--HHHHHHHHHHHHHTTSEEEEEETTEEEEEE-HHHHHHHTTSS--TTSPPPP---

pLDDT: mean 91.07, std 11.09, range [40.5, 98.5]